Protein AF-A0A8S2AST1-F1 (afdb_monomer)

Structure (mmCIF, N/CA/C/O backbone):
data_AF-A0A8S2AST1-F1
#
_entry.id   AF-A0A8S2AST1-F1
#
loop_
_atom_site.group_PDB
_atom_site.id
_atom_site.type_symbol
_atom_site.label_atom_id
_atom_site.label_alt_id
_atom_site.label_comp_id
_atom_site.label_asym_id
_atom_site.label_entity_id
_atom_site.label_seq_id
_atom_site.pdbx_PDB_ins_code
_atom_site.Cartn_x
_atom_site.Cartn_y
_atom_site.Cartn_z
_atom_site.occupancy
_atom_site.B_iso_or_equiv
_atom_site.auth_seq_id
_atom_site.auth_comp_id
_atom_site.auth_asym_id
_atom_site.auth_atom_id
_atom_site.pdbx_PDB_model_num
ATOM 1 N N . MET A 1 1 ? 39.051 23.964 -14.491 1.00 40.88 1 MET A N 1
ATOM 2 C CA . MET A 1 1 ? 38.554 22.884 -15.369 1.00 40.88 1 MET A CA 1
ATOM 3 C C . MET A 1 1 ? 37.127 22.573 -14.961 1.00 40.88 1 MET A C 1
ATOM 5 O O . MET A 1 1 ? 36.897 22.240 -13.806 1.00 40.88 1 MET A O 1
ATOM 9 N N . ALA A 1 2 ? 36.183 22.835 -15.865 1.00 42.25 2 ALA A N 1
ATOM 10 C CA . ALA A 1 2 ? 34.751 22.688 -15.638 1.00 42.25 2 ALA A CA 1
ATOM 11 C C . ALA A 1 2 ? 34.367 21.208 -15.508 1.00 42.25 2 ALA A C 1
ATOM 13 O O . ALA A 1 2 ? 34.907 20.353 -16.208 1.00 42.25 2 ALA A O 1
ATOM 14 N N . GLY A 1 3 ? 33.465 20.934 -14.569 1.00 46.34 3 GLY A N 1
ATOM 15 C CA . GLY A 1 3 ? 33.044 19.595 -14.199 1.00 46.34 3 GLY A CA 1
ATOM 16 C C . GLY A 1 3 ? 32.168 18.915 -15.245 1.00 46.34 3 GLY A C 1
ATOM 17 O O . GLY A 1 3 ? 31.284 19.525 -15.839 1.00 46.34 3 GLY A O 1
ATOM 18 N N . ALA A 1 4 ? 32.358 17.608 -15.367 1.00 46.97 4 ALA A N 1
ATOM 19 C CA . ALA A 1 4 ? 31.343 16.695 -15.859 1.00 46.97 4 ALA A CA 1
ATOM 20 C C . ALA A 1 4 ? 30.734 16.003 -14.633 1.00 46.97 4 ALA A C 1
ATOM 22 O O . ALA A 1 4 ? 31.175 14.933 -14.218 1.00 46.97 4 ALA A O 1
ATOM 23 N N . ARG A 1 5 ? 29.754 16.652 -13.989 1.00 46.03 5 ARG A N 1
ATOM 24 C CA . ARG A 1 5 ? 28.878 15.939 -13.054 1.00 46.03 5 ARG A CA 1
ATOM 25 C C . ARG A 1 5 ? 28.041 14.976 -13.888 1.00 46.03 5 ARG A C 1
ATOM 27 O O . ARG A 1 5 ? 27.369 15.399 -14.824 1.00 46.03 5 ARG A O 1
ATOM 34 N N . SER A 1 6 ? 28.196 13.699 -13.552 1.00 44.91 6 SER A N 1
ATOM 35 C CA . SER A 1 6 ? 27.492 12.529 -14.066 1.00 44.91 6 SER A CA 1
ATOM 36 C C . SER A 1 6 ? 26.125 12.881 -14.642 1.00 44.91 6 SER A C 1
ATOM 38 O O . SER A 1 6 ? 25.262 13.384 -13.920 1.00 44.91 6 SER A O 1
ATOM 40 N N . LYS A 1 7 ? 25.929 12.613 -15.939 1.00 48.66 7 LYS A N 1
ATOM 41 C CA . LYS A 1 7 ? 24.586 12.576 -16.516 1.00 48.66 7 LYS A CA 1
ATOM 42 C C . LYS A 1 7 ? 23.783 11.605 -15.662 1.00 48.66 7 LYS A C 1
ATOM 44 O O . LYS A 1 7 ? 24.243 10.492 -15.414 1.00 48.66 7 LYS A O 1
ATOM 49 N N . ALA A 1 8 ? 22.668 12.101 -15.141 1.00 46.22 8 ALA A N 1
ATOM 50 C CA . ALA A 1 8 ? 21.718 11.326 -14.378 1.00 46.22 8 ALA A CA 1
ATOM 51 C C . ALA A 1 8 ? 21.470 10.004 -15.103 1.00 46.22 8 ALA A C 1
ATOM 53 O O . ALA A 1 8 ? 21.179 9.991 -16.301 1.00 46.22 8 ALA A O 1
ATOM 54 N N . ASP A 1 9 ? 21.669 8.922 -14.364 1.00 48.53 9 ASP A N 1
ATOM 55 C CA . ASP A 1 9 ? 21.223 7.593 -14.726 1.00 48.53 9 ASP A CA 1
ATOM 56 C C . ASP A 1 9 ? 19.714 7.714 -14.964 1.00 48.53 9 ASP A C 1
ATOM 58 O O . ASP A 1 9 ? 18.943 7.938 -14.030 1.00 48.53 9 ASP A O 1
ATOM 62 N N . VAL A 1 10 ? 19.299 7.730 -16.233 1.00 52.59 10 VAL A N 1
ATOM 63 C CA . VAL A 1 10 ? 17.885 7.663 -16.603 1.00 52.59 10 VAL A CA 1
ATOM 64 C C . VAL A 1 10 ? 17.497 6.223 -16.320 1.00 52.59 10 VAL A C 1
ATOM 66 O O . VAL A 1 10 ? 17.554 5.360 -17.198 1.00 52.59 10 VAL A O 1
ATOM 69 N N . THR A 1 11 ? 17.221 5.945 -15.048 1.00 62.38 11 THR A N 1
ATOM 70 C CA . THR A 1 11 ? 16.814 4.633 -14.577 1.00 62.38 11 THR A CA 1
ATOM 71 C C . THR A 1 11 ? 15.563 4.266 -15.352 1.00 62.38 11 THR A C 1
ATOM 73 O O . THR A 1 11 ? 14.530 4.933 -15.288 1.00 62.38 11 THR A O 1
ATOM 76 N N . SER A 1 12 ? 15.689 3.240 -16.191 1.00 66.69 12 SER A N 1
ATOM 77 C CA . SER A 1 12 ? 14.547 2.724 -16.935 1.00 66.69 12 SER A CA 1
ATOM 78 C C . SER A 1 12 ? 13.420 2.417 -15.944 1.00 66.69 12 SER A C 1
ATOM 80 O O . SER A 1 12 ? 13.720 1.934 -14.846 1.00 66.69 12 SER A O 1
ATOM 82 N N . PRO A 1 13 ? 12.149 2.688 -16.296 1.00 80.81 13 PRO A N 1
ATOM 83 C CA . PRO A 1 13 ? 11.034 2.396 -15.410 1.00 80.81 13 PRO A CA 1
ATOM 84 C C . PRO A 1 13 ? 11.126 0.957 -14.909 1.00 80.81 13 PRO A C 1
ATOM 86 O O . PRO A 1 13 ? 11.426 0.046 -15.690 1.00 80.81 13 PRO A O 1
ATOM 89 N N . LEU A 1 14 ? 10.866 0.757 -13.615 1.00 88.62 14 LEU A N 1
ATOM 90 C CA . LEU A 1 14 ? 10.856 -0.574 -13.011 1.00 88.62 14 LEU A CA 1
ATOM 91 C C . LEU A 1 14 ? 9.956 -1.512 -13.828 1.00 88.62 14 LEU A C 1
ATOM 93 O O . LEU A 1 14 ? 8.993 -1.091 -14.470 1.00 88.62 14 LEU A O 1
ATOM 97 N N . ARG A 1 15 ? 10.223 -2.812 -13.832 1.00 94.25 15 ARG A N 1
ATOM 98 C CA . ARG A 1 15 ? 9.288 -3.781 -14.419 1.00 94.25 15 ARG A CA 1
ATOM 99 C C . ARG A 1 15 ? 8.091 -3.977 -13.494 1.00 94.25 15 ARG A C 1
ATOM 101 O O . ARG A 1 15 ? 8.156 -3.700 -12.299 1.00 94.25 15 ARG A O 1
ATOM 108 N N . TYR A 1 16 ? 6.993 -4.494 -14.042 1.00 94.88 16 TYR A N 1
ATOM 109 C CA . TYR A 1 16 ? 5.792 -4.798 -13.256 1.00 94.88 16 TYR A CA 1
ATOM 110 C C . TYR A 1 16 ? 6.108 -5.678 -12.037 1.00 94.88 16 TYR A C 1
ATOM 112 O O . TYR A 1 16 ? 5.748 -5.311 -10.920 1.00 94.88 16 TYR A O 1
ATOM 120 N N . ASP A 1 17 ? 6.861 -6.763 -12.235 1.00 96.19 17 ASP A N 1
ATOM 121 C CA . ASP A 1 17 ? 7.229 -7.686 -11.154 1.00 96.19 17 ASP A CA 1
ATOM 122 C C . ASP A 1 17 ? 8.111 -7.026 -10.086 1.00 96.19 17 ASP A C 1
ATOM 124 O O . ASP A 1 17 ? 8.012 -7.353 -8.905 1.00 96.19 17 ASP A O 1
ATOM 128 N N . GLU A 1 18 ? 8.963 -6.073 -10.473 1.00 96.06 18 GLU A N 1
ATOM 129 C CA . GLU A 1 18 ? 9.807 -5.335 -9.530 1.00 96.06 18 GLU A CA 1
ATOM 130 C C . GLU A 1 18 ? 8.964 -4.399 -8.668 1.00 96.06 18 GLU A C 1
ATOM 132 O O . GLU A 1 18 ? 9.107 -4.398 -7.445 1.00 96.06 18 GLU A O 1
ATOM 137 N N . ARG A 1 19 ? 8.030 -3.661 -9.284 1.00 96.06 19 ARG A N 1
ATOM 138 C CA . ARG A 1 19 ? 7.082 -2.812 -8.552 1.00 96.06 19 ARG A CA 1
ATOM 139 C C . ARG A 1 19 ? 6.214 -3.629 -7.604 1.00 96.06 19 ARG A C 1
ATOM 141 O O . ARG A 1 19 ? 6.045 -3.239 -6.452 1.00 96.06 19 ARG A O 1
ATOM 148 N N . LEU A 1 20 ? 5.701 -4.770 -8.067 1.00 97.19 20 LEU A N 1
ATOM 149 C CA . LEU A 1 20 ? 4.884 -5.661 -7.247 1.00 97.19 20 LEU A CA 1
ATOM 150 C C . LEU A 1 20 ? 5.668 -6.163 -6.030 1.00 97.19 20 LEU A C 1
ATOM 152 O O . LEU A 1 20 ? 5.183 -6.026 -4.911 1.00 97.19 20 LEU A O 1
ATOM 156 N N . ARG A 1 21 ? 6.906 -6.636 -6.218 1.00 96.69 21 ARG A N 1
ATOM 157 C CA . ARG A 1 21 ? 7.765 -7.082 -5.106 1.00 96.69 21 ARG A CA 1
ATOM 158 C C . ARG A 1 21 ? 8.072 -5.969 -4.109 1.00 96.69 21 ARG A C 1
ATOM 160 O O . ARG A 1 21 ? 8.136 -6.230 -2.912 1.00 96.69 21 ARG A O 1
ATOM 167 N N . ILE A 1 22 ? 8.272 -4.737 -4.578 1.00 96.94 22 ILE A N 1
ATOM 168 C CA . ILE A 1 22 ? 8.490 -3.580 -3.695 1.00 96.94 22 ILE A CA 1
ATOM 169 C C . ILE A 1 22 ? 7.238 -3.310 -2.859 1.00 96.94 22 ILE A C 1
ATOM 171 O O . ILE A 1 22 ? 7.343 -3.165 -1.642 1.00 96.94 22 ILE A O 1
ATOM 175 N N . LEU A 1 23 ? 6.059 -3.295 -3.485 1.00 96.12 23 LEU A N 1
ATOM 176 C CA . LEU A 1 23 ? 4.785 -3.102 -2.791 1.00 96.12 23 LEU A CA 1
ATOM 177 C C . LEU A 1 23 ? 4.502 -4.235 -1.794 1.00 96.12 23 LEU A C 1
ATOM 179 O O . LEU A 1 23 ? 4.078 -3.971 -0.670 1.00 96.12 23 LEU A O 1
ATOM 183 N N . GLU A 1 24 ? 4.771 -5.487 -2.160 1.00 95.88 24 GLU A N 1
ATOM 184 C CA . GLU A 1 24 ? 4.657 -6.639 -1.259 1.00 95.88 24 GLU A CA 1
ATOM 185 C C . GLU A 1 24 ? 5.598 -6.504 -0.063 1.00 95.88 24 GLU A C 1
ATOM 187 O O . GLU A 1 24 ? 5.152 -6.606 1.075 1.00 95.88 24 GLU A O 1
ATOM 192 N N . ALA A 1 25 ? 6.874 -6.186 -0.294 1.00 96.81 25 ALA A N 1
ATOM 193 C CA . ALA A 1 25 ? 7.845 -5.998 0.779 1.00 96.81 25 ALA A CA 1
ATOM 194 C C . ALA A 1 25 ? 7.457 -4.845 1.720 1.00 96.81 25 ALA A C 1
ATOM 196 O O . ALA A 1 25 ? 7.522 -4.990 2.940 1.00 96.81 25 ALA A O 1
ATOM 197 N N . ALA A 1 26 ? 7.004 -3.717 1.167 1.00 94.38 26 ALA A N 1
ATOM 198 C CA . ALA A 1 26 ? 6.579 -2.553 1.942 1.00 94.38 26 ALA A CA 1
ATOM 199 C C . ALA A 1 26 ? 5.298 -2.809 2.759 1.00 94.38 26 ALA A C 1
ATOM 201 O O . ALA A 1 26 ? 5.065 -2.149 3.773 1.00 94.38 26 ALA A O 1
ATOM 202 N N . THR A 1 27 ? 4.470 -3.772 2.344 1.00 94.25 27 THR A N 1
ATOM 203 C CA . THR A 1 27 ? 3.198 -4.110 3.003 1.00 94.25 27 THR A CA 1
ATOM 204 C C . THR A 1 27 ? 3.258 -5.380 3.857 1.00 94.25 27 THR A C 1
ATOM 206 O O . THR A 1 27 ? 2.344 -5.637 4.639 1.00 94.25 27 THR A O 1
ATOM 209 N N . GLU A 1 28 ? 4.355 -6.137 3.794 1.00 93.62 28 GLU A N 1
ATOM 210 C CA . GLU A 1 28 ? 4.522 -7.447 4.433 1.00 93.62 28 GLU A CA 1
ATOM 211 C C . GLU A 1 28 ? 4.277 -7.426 5.948 1.00 93.62 28 GLU A C 1
ATOM 213 O O . GLU A 1 28 ? 3.605 -8.303 6.492 1.00 93.62 28 GLU A O 1
ATOM 218 N N . LYS A 1 29 ? 4.777 -6.398 6.643 1.00 90.06 29 LYS A N 1
ATOM 219 C CA . LYS A 1 29 ? 4.544 -6.245 8.086 1.00 90.06 29 LYS A CA 1
ATOM 220 C C . LYS A 1 29 ? 3.052 -6.076 8.397 1.00 90.06 29 LYS A C 1
ATOM 222 O O . LYS A 1 29 ? 2.530 -6.771 9.260 1.00 90.06 29 LYS A O 1
ATOM 227 N N . MET A 1 30 ? 2.356 -5.219 7.647 1.00 88.81 30 MET A N 1
ATOM 228 C CA . MET A 1 30 ? 0.914 -5.006 7.823 1.00 88.81 30 MET A CA 1
ATOM 229 C C . MET A 1 30 ? 0.109 -6.266 7.508 1.00 88.81 30 MET A C 1
ATOM 231 O O . MET A 1 30 ? -0.886 -6.536 8.173 1.00 88.81 30 MET A O 1
ATOM 235 N N . ARG A 1 31 ? 0.544 -7.052 6.514 1.00 86.94 31 ARG A N 1
ATOM 236 C CA . ARG A 1 31 ? -0.074 -8.343 6.194 1.00 86.94 31 ARG A CA 1
ATOM 237 C C . ARG A 1 31 ? 0.011 -9.296 7.384 1.00 86.94 31 ARG A C 1
ATOM 239 O O . ARG A 1 31 ? -0.999 -9.875 7.767 1.00 86.94 31 ARG A O 1
ATOM 246 N N . LYS A 1 32 ? 1.199 -9.424 7.981 1.00 87.69 32 LYS A N 1
ATOM 247 C CA . LYS A 1 32 ? 1.446 -10.277 9.157 1.00 87.69 32 LYS A CA 1
ATOM 248 C C . LYS A 1 32 ? 0.659 -9.837 10.387 1.00 87.69 32 LYS A C 1
ATOM 250 O O . LYS A 1 32 ? 0.209 -10.679 11.152 1.00 87.69 32 LYS A O 1
ATOM 255 N N . GLU A 1 33 ? 0.480 -8.533 10.557 1.00 89.12 33 GLU A N 1
ATOM 256 C CA . GLU A 1 33 ? -0.276 -7.948 11.669 1.00 89.12 33 GLU A CA 1
ATOM 257 C C . GLU A 1 33 ? -1.797 -7.934 11.428 1.00 89.12 33 GLU A C 1
ATOM 259 O O . GLU A 1 33 ? -2.546 -7.498 12.297 1.00 89.12 33 GLU A O 1
ATOM 264 N N . GLY A 1 34 ? -2.274 -8.398 10.265 1.00 83.38 34 GLY A N 1
ATOM 265 C CA . GLY A 1 34 ? -3.699 -8.376 9.916 1.00 83.38 34 GLY A CA 1
ATOM 266 C C . GLY A 1 34 ? -4.261 -6.969 9.679 1.00 83.38 34 GLY A C 1
ATOM 267 O O . GLY A 1 34 ? -5.470 -6.772 9.728 1.00 83.38 34 GLY A O 1
ATOM 268 N N . ALA A 1 35 ? -3.392 -5.987 9.428 1.00 83.62 35 ALA A N 1
ATOM 269 C CA . ALA A 1 35 ? -3.746 -4.583 9.218 1.00 83.62 35 ALA A CA 1
ATOM 270 C C . ALA A 1 35 ? -3.992 -4.222 7.738 1.00 83.62 35 ALA A C 1
ATOM 272 O O . ALA A 1 35 ? -4.354 -3.085 7.435 1.00 83.62 35 ALA A O 1
ATOM 273 N N . LEU A 1 36 ? -3.779 -5.160 6.808 1.00 84.62 36 LEU A N 1
ATOM 274 C CA . LEU A 1 36 ? -4.153 -4.994 5.401 1.00 84.62 36 LEU A CA 1
ATOM 275 C C . LEU A 1 36 ? -5.598 -5.424 5.161 1.00 84.62 36 LEU A C 1
ATOM 277 O O . LEU A 1 36 ? -6.020 -6.484 5.614 1.00 84.62 36 LEU A O 1
ATOM 281 N N . ASP A 1 37 ? -6.317 -4.637 4.363 1.00 83.38 37 ASP A N 1
ATOM 282 C CA . ASP A 1 37 ? -7.624 -5.028 3.837 1.00 83.38 37 ASP A CA 1
ATOM 283 C C . ASP A 1 37 ? -7.482 -6.281 2.955 1.00 83.38 37 ASP A C 1
ATOM 285 O O . ASP A 1 37 ? -6.615 -6.337 2.076 1.00 83.38 37 ASP A O 1
ATOM 289 N N . SER A 1 38 ? -8.338 -7.281 3.170 1.00 78.25 38 SER A N 1
ATOM 290 C CA . SER A 1 38 ? -8.341 -8.529 2.399 1.00 78.25 38 SER A CA 1
ATOM 291 C C . SER A 1 38 ? -8.671 -8.324 0.917 1.00 78.25 38 SER A C 1
ATOM 293 O O . SER A 1 38 ? -8.328 -9.172 0.095 1.00 78.25 38 SER A O 1
ATOM 295 N N . ASN A 1 39 ? -9.285 -7.194 0.559 1.00 86.00 39 ASN A N 1
ATOM 296 C CA . ASN A 1 39 ? -9.606 -6.818 -0.817 1.00 86.00 39 ASN A CA 1
ATOM 297 C C . ASN A 1 39 ? -8.490 -6.011 -1.500 1.00 86.00 39 ASN A C 1
ATOM 299 O O . ASN A 1 39 ? -8.620 -5.651 -2.675 1.00 86.00 39 ASN A O 1
ATOM 303 N N . LEU A 1 40 ? -7.397 -5.689 -0.797 1.00 85.94 40 LEU A N 1
ATOM 304 C CA . LEU A 1 40 ? -6.299 -4.920 -1.373 1.00 85.94 40 LEU A CA 1
ATOM 305 C C . LEU A 1 40 ? -5.563 -5.736 -2.444 1.00 85.94 40 LEU A C 1
ATOM 307 O O . LEU A 1 40 ? -4.872 -6.710 -2.149 1.00 85.94 40 LEU A O 1
ATOM 311 N N . ASN A 1 41 ? -5.634 -5.277 -3.693 1.00 91.62 41 ASN A N 1
ATOM 312 C CA . ASN A 1 41 ? -4.912 -5.880 -4.808 1.00 91.62 41 ASN A CA 1
ATOM 313 C C . ASN A 1 41 ? -3.661 -5.061 -5.173 1.00 91.62 41 ASN A C 1
ATOM 315 O O . ASN A 1 41 ? -3.738 -4.056 -5.884 1.00 91.62 41 ASN A O 1
ATOM 319 N N . LEU A 1 42 ? -2.493 -5.523 -4.716 1.00 92.50 42 LEU A N 1
ATOM 320 C CA . LEU A 1 42 ? -1.204 -4.880 -5.000 1.00 92.50 42 LEU A CA 1
ATOM 321 C C . LEU A 1 42 ? -0.819 -4.929 -6.488 1.00 92.50 42 LEU A C 1
ATOM 323 O O . LEU A 1 42 ? -0.124 -4.032 -6.958 1.00 92.50 42 LEU A O 1
ATOM 327 N N . GLY A 1 43 ? -1.306 -5.915 -7.247 1.00 92.12 43 GLY A N 1
ATOM 328 C CA . GLY A 1 43 ? -1.078 -6.005 -8.693 1.00 92.12 43 GLY A CA 1
ATOM 329 C C . GLY A 1 43 ? -1.741 -4.860 -9.458 1.00 92.12 43 GLY A C 1
ATOM 330 O O . GLY A 1 43 ? -1.132 -4.255 -10.341 1.00 92.12 43 GLY A O 1
ATOM 331 N N . VAL A 1 44 ? -2.955 -4.468 -9.055 1.00 93.06 44 VAL A N 1
ATOM 332 C CA . VAL A 1 44 ? -3.624 -3.287 -9.627 1.00 93.06 44 VAL A CA 1
ATOM 333 C C . VAL A 1 44 ? 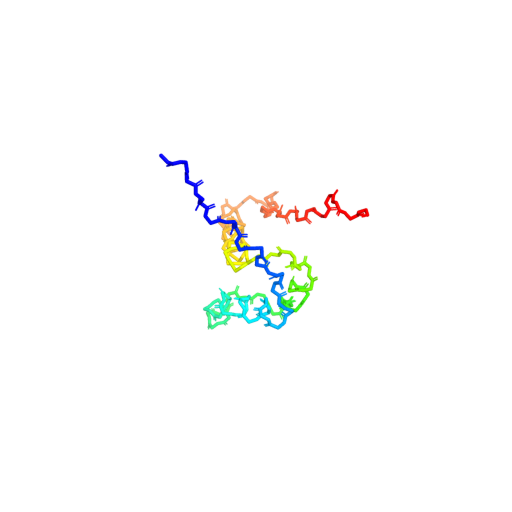-2.823 -2.018 -9.332 1.00 93.06 44 VAL A C 1
ATOM 335 O O . VAL A 1 44 ? -2.658 -1.186 -10.224 1.00 93.06 44 VAL A O 1
ATOM 338 N N . ILE A 1 45 ? -2.259 -1.883 -8.130 1.00 93.19 45 ILE A N 1
ATOM 339 C CA . ILE A 1 45 ? -1.401 -0.739 -7.782 1.00 93.19 45 ILE A CA 1
ATOM 340 C C . ILE A 1 45 ? -0.133 -0.743 -8.646 1.00 93.19 45 ILE A C 1
ATOM 342 O O . ILE A 1 45 ? 0.136 0.252 -9.314 1.00 93.19 45 ILE A O 1
ATOM 346 N N . ALA A 1 46 ? 0.566 -1.879 -8.748 1.00 93.56 46 ALA A N 1
ATOM 347 C CA . ALA A 1 46 ? 1.763 -2.030 -9.581 1.00 93.56 46 ALA A C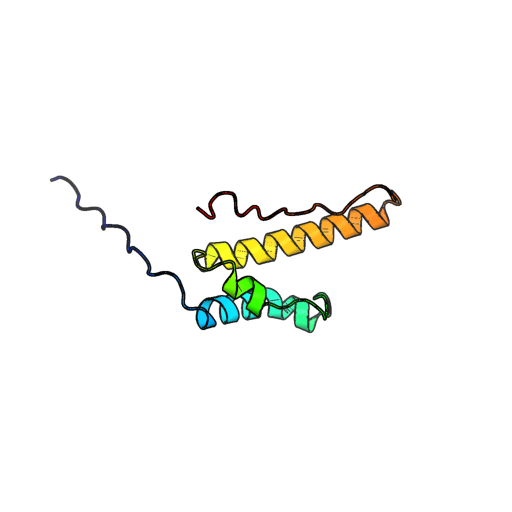A 1
ATOM 348 C C . ALA A 1 46 ? 1.516 -1.719 -11.071 1.00 93.56 46 ALA A C 1
ATOM 350 O O . ALA A 1 46 ? 2.420 -1.231 -11.756 1.00 93.56 46 ALA A O 1
ATOM 351 N N . SER A 1 47 ? 0.303 -1.985 -11.576 1.00 92.75 47 SER A N 1
ATOM 352 C CA . SER A 1 47 ? -0.103 -1.640 -12.946 1.00 92.75 47 SER A CA 1
ATOM 353 C C . SER A 1 47 ? -0.350 -0.142 -13.158 1.00 92.75 47 SER A C 1
ATOM 355 O O . SER A 1 47 ? -0.213 0.343 -14.276 1.00 92.75 47 SER A O 1
ATOM 357 N N . ARG A 1 48 ? -0.685 0.605 -12.097 1.00 93.00 48 ARG A N 1
ATOM 358 C CA . ARG A 1 48 ? -0.992 2.046 -12.147 1.00 93.00 48 ARG A CA 1
ATOM 359 C C . ARG A 1 48 ? 0.209 2.937 -11.840 1.00 93.00 48 ARG A C 1
ATOM 361 O O . ARG A 1 48 ? 0.213 4.100 -12.222 1.00 93.00 48 ARG A O 1
ATOM 368 N N . THR A 1 49 ? 1.234 2.405 -11.187 1.00 92.56 49 THR A N 1
ATOM 369 C CA . THR A 1 49 ? 2.436 3.143 -10.774 1.00 92.56 49 THR A CA 1
ATOM 370 C C . THR A 1 49 ? 3.613 2.888 -11.722 1.00 92.56 49 THR A C 1
ATOM 372 O O . THR A 1 49 ? 4.733 2.655 -11.277 1.00 92.56 49 THR A O 1
ATOM 375 N N . VAL A 1 50 ? 3.374 2.863 -13.041 1.00 91.38 50 VAL A N 1
ATOM 376 C CA . VAL A 1 50 ? 4.382 2.441 -14.040 1.00 91.38 50 VAL A CA 1
ATOM 377 C C . VAL A 1 50 ? 5.652 3.289 -13.983 1.00 91.38 50 VAL A C 1
ATOM 379 O O . VAL A 1 50 ? 6.752 2.751 -14.078 1.00 91.38 50 VAL A O 1
ATOM 382 N N . ASN A 1 51 ? 5.488 4.589 -13.759 1.00 90.88 51 ASN A N 1
ATOM 383 C CA . ASN A 1 51 ? 6.585 5.552 -13.726 1.00 90.88 51 ASN A CA 1
ATOM 384 C C . ASN A 1 51 ? 7.195 5.727 -12.332 1.00 90.88 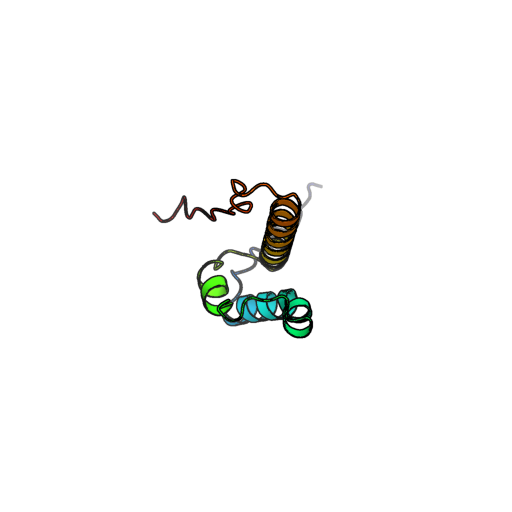51 ASN A C 1
ATOM 386 O O . ASN A 1 51 ? 8.064 6.574 -12.185 1.00 90.88 51 ASN A O 1
ATOM 390 N N . TYR A 1 52 ? 6.721 4.980 -11.329 1.00 91.69 52 TYR A N 1
ATOM 391 C CA . TYR A 1 52 ? 7.197 5.159 -9.964 1.00 91.69 52 TYR A CA 1
ATOM 392 C C . TYR A 1 52 ? 8.498 4.392 -9.771 1.00 91.69 52 TYR A C 1
ATOM 394 O O . TYR A 1 52 ? 8.596 3.211 -10.135 1.00 91.69 52 TYR A O 1
ATOM 402 N N . ASP A 1 53 ? 9.468 5.051 -9.156 1.00 93.12 53 ASP A N 1
ATOM 403 C CA . ASP A 1 53 ? 10.678 4.411 -8.670 1.00 93.12 53 ASP A CA 1
ATOM 404 C C . ASP A 1 53 ? 10.467 3.752 -7.291 1.00 93.12 53 ASP A C 1
ATOM 406 O O . ASP A 1 53 ? 9.371 3.731 -6.720 1.00 93.12 53 ASP A O 1
ATOM 410 N N . ARG A 1 54 ? 11.519 3.129 -6.750 1.00 93.19 54 ARG A N 1
ATOM 411 C CA . ARG A 1 54 ? 11.437 2.440 -5.454 1.00 93.19 54 ARG A CA 1
ATOM 412 C C . ARG A 1 54 ? 11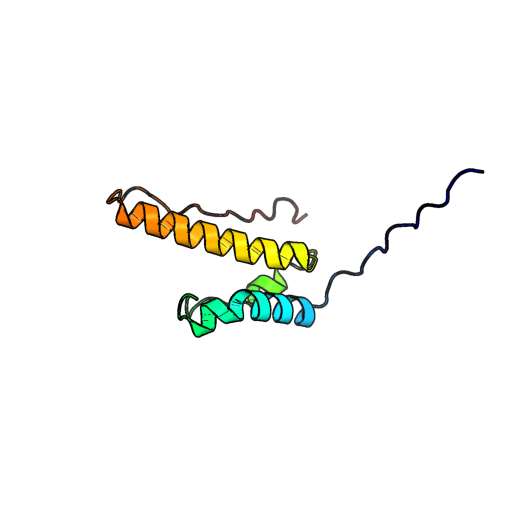.059 3.398 -4.306 1.00 93.19 54 ARG A C 1
ATOM 414 O O . ARG A 1 54 ? 10.108 3.065 -3.595 1.00 93.19 54 ARG A O 1
ATOM 421 N N . PRO A 1 55 ? 11.755 4.534 -4.090 1.00 93.81 55 PRO A N 1
ATOM 422 C CA . PRO A 1 55 ? 11.361 5.513 -3.077 1.00 93.81 55 PRO A CA 1
ATOM 423 C C . PRO A 1 55 ? 9.903 5.972 -3.185 1.00 93.81 55 PRO A C 1
ATOM 425 O O . PRO A 1 55 ? 9.220 6.057 -2.163 1.00 93.81 55 PRO A O 1
ATOM 428 N N . GLU A 1 56 ? 9.405 6.224 -4.396 1.00 94.50 56 GLU A N 1
ATOM 429 C CA . GLU A 1 56 ? 8.022 6.655 -4.628 1.00 94.50 56 GLU A CA 1
ATOM 430 C C . GLU A 1 56 ? 7.004 5.571 -4.250 1.00 94.50 56 GLU A C 1
ATOM 432 O O . GLU A 1 56 ? 5.991 5.867 -3.611 1.00 94.50 56 GLU A O 1
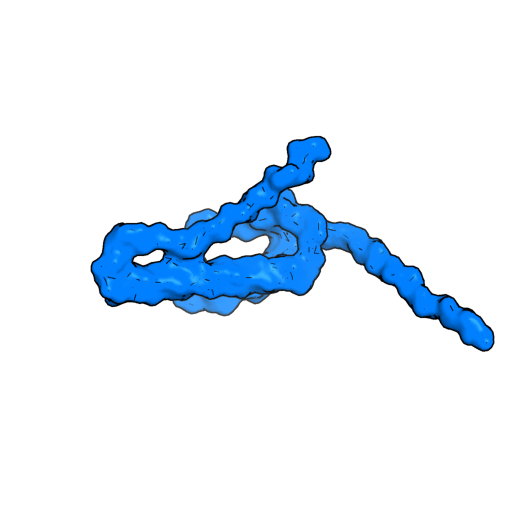ATOM 437 N N . LEU A 1 57 ? 7.278 4.303 -4.574 1.00 95.06 57 LEU A N 1
ATOM 438 C CA . LEU A 1 57 ? 6.429 3.174 -4.170 1.00 95.06 57 LEU A CA 1
ATOM 439 C C . LEU A 1 57 ? 6.410 2.973 -2.651 1.00 95.06 57 LEU A C 1
ATOM 441 O O . LEU A 1 57 ? 5.354 2.721 -2.069 1.00 95.06 57 LEU A O 1
ATOM 445 N N . GLU A 1 58 ? 7.561 3.095 -1.990 1.00 94.06 58 GLU A N 1
ATOM 446 C CA . GLU A 1 58 ? 7.643 2.994 -0.531 1.00 94.06 58 GLU A CA 1
ATOM 447 C C . GLU A 1 58 ? 6.921 4.163 0.155 1.00 94.06 58 GLU A C 1
ATOM 449 O O . GLU A 1 58 ? 6.197 3.962 1.136 1.00 94.06 58 GLU A O 1
ATOM 454 N N . LEU A 1 59 ? 7.065 5.380 -0.379 1.00 93.56 59 LEU A N 1
ATOM 455 C CA . LEU A 1 59 ? 6.356 6.562 0.102 1.00 93.56 59 LEU A CA 1
ATOM 456 C C . LEU A 1 59 ? 4.841 6.417 -0.071 1.00 93.56 59 LEU A C 1
ATOM 458 O O . LEU A 1 59 ? 4.100 6.724 0.862 1.00 93.56 59 LEU A O 1
ATOM 462 N N . LEU A 1 60 ? 4.378 5.900 -1.212 1.00 93.94 60 LEU A N 1
ATOM 463 C CA . LEU A 1 60 ? 2.960 5.639 -1.469 1.00 93.94 60 LEU A CA 1
ATOM 464 C C . LEU A 1 60 ? 2.344 4.757 -0.373 1.00 93.94 60 LEU A C 1
ATOM 466 O O . LEU A 1 60 ? 1.280 5.080 0.159 1.00 93.94 60 LEU A O 1
ATOM 470 N N . VAL A 1 61 ? 3.029 3.674 0.004 1.00 93.44 61 VAL A N 1
ATOM 471 C CA . VAL A 1 61 ? 2.567 2.773 1.072 1.00 93.44 61 VAL A CA 1
ATOM 472 C C . VAL A 1 61 ? 2.531 3.489 2.426 1.00 93.44 61 VAL A C 1
ATOM 474 O O . VAL A 1 61 ? 1.544 3.364 3.153 1.00 93.44 61 VAL A O 1
ATOM 477 N N . ARG A 1 62 ? 3.553 4.289 2.757 1.00 91.38 62 ARG A N 1
ATOM 478 C CA . ARG A 1 62 ? 3.587 5.074 4.008 1.00 91.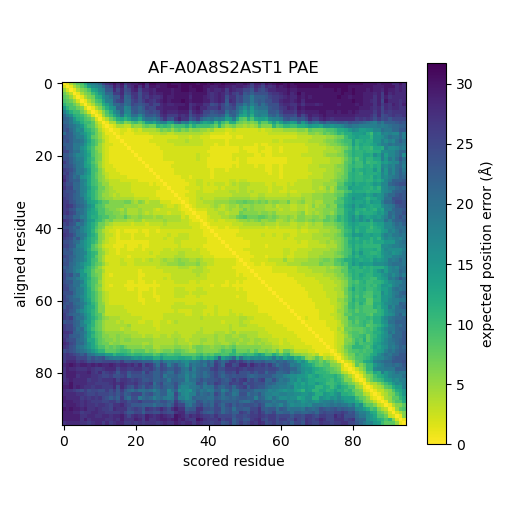38 62 ARG A CA 1
ATOM 479 C C . ARG A 1 62 ? 2.466 6.111 4.085 1.00 91.38 62 ARG A C 1
ATOM 481 O O . ARG A 1 62 ? 1.868 6.287 5.144 1.00 91.38 62 ARG A O 1
ATOM 488 N N . LEU A 1 63 ? 2.156 6.783 2.978 1.00 90.75 63 LEU A N 1
ATOM 489 C CA . LEU A 1 63 ? 1.050 7.742 2.913 1.00 90.75 63 LEU A CA 1
ATOM 490 C C . LEU A 1 63 ? -0.302 7.044 3.094 1.00 90.75 63 LEU A C 1
ATOM 492 O O . LEU A 1 63 ? -1.138 7.513 3.866 1.00 90.75 63 LEU A O 1
ATOM 496 N N . ALA A 1 64 ? -0.499 5.887 2.457 1.00 89.69 64 ALA A N 1
ATOM 497 C CA . ALA A 1 64 ? -1.707 5.087 2.644 1.00 89.69 64 ALA A CA 1
ATOM 498 C C . ALA A 1 64 ? -1.888 4.650 4.112 1.00 89.69 64 ALA A C 1
ATOM 500 O O . ALA A 1 64 ? -2.986 4.772 4.657 1.00 89.69 64 ALA A O 1
ATOM 501 N N . GLN A 1 65 ? -0.808 4.219 4.776 1.00 88.19 65 GLN A N 1
ATOM 502 C CA . GLN A 1 65 ? -0.803 3.902 6.211 1.00 88.19 65 GLN A CA 1
ATOM 503 C C . GLN A 1 65 ? -1.192 5.107 7.073 1.00 88.19 65 GLN A C 1
ATOM 505 O O . GLN A 1 65 ? -2.073 4.999 7.926 1.00 88.19 65 GLN A O 1
ATOM 510 N N . GLY A 1 66 ? -0.554 6.259 6.843 1.00 86.81 66 GLY A N 1
ATOM 511 C CA . GLY A 1 66 ? -0.841 7.491 7.579 1.00 86.81 66 GLY A CA 1
ATOM 512 C C . GLY A 1 66 ? -2.303 7.914 7.449 1.00 86.81 66 GLY A C 1
ATOM 513 O O . GLY A 1 66 ? -2.936 8.291 8.436 1.00 86.81 66 GLY A O 1
ATOM 514 N N . ASN A 1 67 ? -2.878 7.762 6.257 1.00 86.81 67 ASN A N 1
ATOM 515 C CA . ASN A 1 67 ? -4.283 8.065 6.011 1.00 86.81 67 ASN A CA 1
ATOM 516 C C . ASN A 1 67 ? -5.239 7.084 6.684 1.00 86.81 67 ASN A C 1
ATOM 518 O O . ASN A 1 67 ? -6.255 7.514 7.238 1.00 86.81 67 ASN A O 1
ATOM 522 N N . ALA A 1 68 ? -4.930 5.786 6.667 1.00 83.94 68 ALA A N 1
ATOM 523 C CA . ALA A 1 68 ? -5.714 4.784 7.382 1.00 83.94 68 ALA A CA 1
ATOM 524 C C . ALA A 1 68 ? -5.727 5.075 8.892 1.00 83.94 68 ALA A C 1
ATOM 526 O O . ALA A 1 68 ? -6.798 5.126 9.502 1.00 83.94 68 ALA A O 1
ATOM 527 N N . LEU A 1 69 ? -4.559 5.381 9.470 1.00 84.88 69 LEU A N 1
ATOM 528 C CA . LEU A 1 69 ? -4.426 5.764 10.875 1.00 84.88 69 LEU A CA 1
ATOM 529 C C . LEU A 1 69 ? -5.200 7.049 11.193 1.00 84.88 69 LEU A C 1
ATOM 531 O O . LEU A 1 69 ? -5.970 7.082 12.150 1.00 84.88 69 LEU A O 1
ATOM 535 N N . SER A 1 70 ? -5.037 8.096 10.380 1.00 82.81 70 SER A N 1
ATOM 536 C CA . SER A 1 70 ? -5.763 9.362 10.542 1.00 82.81 70 SER A CA 1
ATOM 537 C C . SER A 1 70 ? -7.278 9.136 10.530 1.00 82.81 70 SER A C 1
ATOM 539 O O . SER A 1 70 ? -7.986 9.601 11.421 1.00 82.81 70 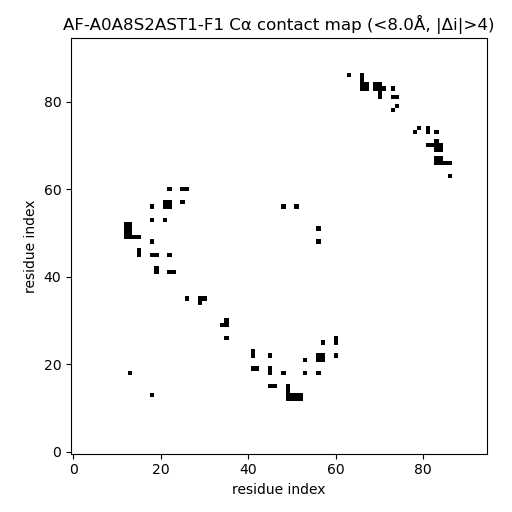SER A O 1
ATOM 541 N N . THR A 1 71 ? -7.766 8.328 9.588 1.00 80.56 71 THR A N 1
ATOM 542 C CA . THR A 1 71 ? -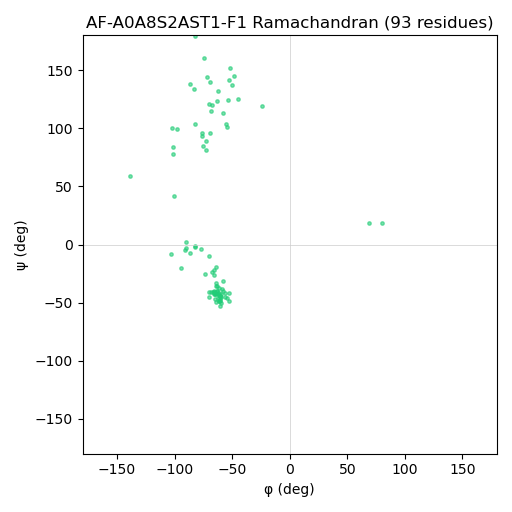9.183 7.951 9.494 1.00 80.56 71 THR A CA 1
ATOM 543 C C . THR A 1 71 ? -9.662 7.227 10.750 1.00 80.56 71 THR A C 1
ATOM 545 O O . THR A 1 71 ? -10.737 7.530 11.265 1.00 80.56 71 THR A O 1
ATOM 548 N N . GLN A 1 72 ? -8.874 6.283 11.267 1.00 77.44 72 GLN A N 1
ATOM 549 C CA . GLN A 1 72 ? -9.214 5.548 12.483 1.00 77.44 72 GLN A CA 1
ATOM 550 C C . GLN A 1 72 ? -9.250 6.461 13.716 1.00 77.44 72 GLN A C 1
ATOM 552 O O . GLN A 1 72 ? -10.186 6.377 14.509 1.00 77.44 72 GLN A O 1
ATOM 557 N N . LEU A 1 73 ? -8.280 7.369 13.859 1.00 80.44 73 LEU A N 1
ATOM 558 C CA . LEU A 1 73 ? -8.246 8.346 14.952 1.00 80.44 73 LEU A CA 1
ATOM 559 C C . LEU A 1 73 ? -9.465 9.273 14.927 1.00 80.44 73 LEU A C 1
ATOM 561 O O . LEU A 1 73 ? -10.056 9.541 15.971 1.00 80.44 73 LEU A O 1
ATOM 565 N N . LEU A 1 74 ? -9.865 9.731 13.740 1.00 77.62 74 LEU A N 1
ATOM 566 C CA . LEU A 1 74 ? -11.026 10.604 13.574 1.00 77.62 74 LEU A CA 1
ATOM 567 C C . LEU A 1 74 ? -12.340 9.870 13.881 1.00 77.62 74 LEU A C 1
ATOM 569 O O . LEU A 1 74 ? -13.182 10.411 14.596 1.00 77.62 74 LEU A O 1
ATOM 573 N N . ARG A 1 75 ? -12.476 8.606 13.453 1.00 72.44 75 ARG A N 1
ATOM 574 C CA . ARG A 1 75 ? -13.614 7.746 13.832 1.00 72.44 75 ARG A CA 1
ATOM 575 C C . ARG A 1 75 ? -13.706 7.549 15.345 1.00 72.44 75 ARG A C 1
ATOM 577 O O . ARG A 1 75 ? -14.784 7.692 15.914 1.00 72.44 75 ARG A O 1
ATOM 584 N N . ASN A 1 76 ? -12.580 7.280 16.006 1.00 70.62 76 ASN A N 1
ATOM 585 C CA . ASN A 1 76 ? -12.534 7.088 17.459 1.00 70.62 76 ASN A CA 1
ATOM 586 C C . ASN A 1 76 ? -12.873 8.366 18.245 1.00 70.62 76 ASN A C 1
ATOM 588 O O . ASN A 1 76 ? -13.288 8.280 19.398 1.00 70.62 76 ASN A O 1
ATOM 592 N N . ARG A 1 77 ? -12.721 9.548 17.634 1.00 65.94 77 ARG A N 1
ATOM 593 C CA . ARG A 1 77 ? -13.076 10.840 18.240 1.00 65.94 77 ARG A CA 1
ATOM 594 C C . ARG A 1 77 ? -14.585 11.127 18.225 1.00 65.94 77 ARG A C 1
ATOM 596 O O . ARG A 1 77 ? -15.002 12.134 18.787 1.00 65.94 77 ARG A O 1
ATOM 603 N N . GLY A 1 78 ? -15.395 10.253 17.620 1.00 62.38 78 GLY A N 1
ATOM 604 C CA . GLY A 1 78 ? -16.855 10.358 17.631 1.00 62.38 78 GLY A CA 1
ATOM 605 C C . GLY A 1 78 ? -17.432 11.354 16.625 1.00 62.38 78 GLY A C 1
ATOM 606 O O . GLY A 1 78 ? -18.578 11.757 16.790 1.00 62.38 78 GLY A O 1
ATOM 607 N N . ASP A 1 79 ? -16.674 11.746 15.595 1.00 55.97 79 ASP A N 1
ATOM 608 C CA . ASP A 1 79 ? -17.176 12.611 14.524 1.00 55.97 79 ASP A CA 1
ATOM 609 C C . ASP A 1 79 ? -17.600 11.773 13.296 1.00 55.97 79 ASP A C 1
ATOM 611 O O . ASP A 1 79 ? -16.745 11.375 12.490 1.00 55.97 79 ASP A O 1
ATOM 615 N N . PRO A 1 80 ? -18.909 11.490 13.125 1.00 53.19 80 PRO A N 1
ATOM 616 C CA . PRO A 1 80 ? -19.434 10.678 12.028 1.00 53.19 80 PRO A CA 1
ATOM 617 C C . PRO A 1 80 ? -19.345 11.369 10.660 1.00 53.19 80 PRO A C 1
ATOM 619 O O . PRO A 1 80 ? -19.585 10.720 9.643 1.00 53.19 80 PRO A O 1
ATOM 622 N N . THR A 1 81 ? -19.003 12.662 10.606 1.00 56.97 81 THR A N 1
ATOM 623 C CA . THR A 1 81 ? -18.839 13.397 9.342 1.00 56.97 81 THR A CA 1
ATOM 624 C C . THR A 1 81 ? -17.441 13.259 8.751 1.00 56.97 81 THR A C 1
ATOM 626 O O . THR A 1 81 ? -17.206 13.652 7.606 1.00 56.97 81 THR A O 1
ATOM 629 N N . THR A 1 82 ? -16.514 12.641 9.489 1.00 54.28 82 THR A N 1
ATOM 630 C CA . THR A 1 82 ? -15.137 12.514 9.032 1.00 54.28 82 THR A CA 1
ATOM 631 C C . THR A 1 82 ? -15.009 11.437 7.964 1.00 54.28 82 THR A C 1
ATOM 633 O O . THR A 1 82 ? -14.802 10.251 8.241 1.00 54.28 82 THR A O 1
ATOM 636 N N . GLN A 1 83 ? -15.098 11.853 6.704 1.00 51.91 83 GLN A N 1
ATOM 637 C CA . GLN A 1 83 ? -14.558 11.056 5.614 1.00 51.91 83 GLN A CA 1
ATOM 638 C C . GLN A 1 83 ? -13.048 10.968 5.834 1.00 51.91 83 GLN A C 1
ATOM 640 O O . GLN A 1 83 ? -12.372 11.987 5.971 1.00 51.91 83 GLN A O 1
ATOM 645 N N . GLY A 1 84 ? -12.529 9.742 5.924 1.00 53.56 84 GLY A N 1
ATOM 646 C CA . GLY A 1 84 ? -11.093 9.509 5.983 1.00 53.56 84 GLY A CA 1
ATOM 647 C C . GLY A 1 84 ? -10.374 10.297 4.896 1.00 53.56 84 GLY A C 1
ATOM 648 O O . GLY A 1 84 ? -10.929 10.487 3.813 1.00 53.56 84 GLY A O 1
ATOM 649 N N . LEU A 1 85 ? -9.165 10.774 5.192 1.00 49.53 85 LEU A N 1
ATOM 650 C CA . LEU A 1 85 ? -8.369 11.589 4.278 1.00 49.53 85 LEU A CA 1
ATOM 651 C C . LEU A 1 85 ? -8.222 10.825 2.948 1.00 49.53 85 LEU A C 1
ATOM 653 O O . LEU A 1 85 ? -7.481 9.845 2.841 1.00 49.53 85 LEU A O 1
ATOM 657 N N . LYS A 1 86 ? -9.020 11.205 1.947 1.00 46.38 86 LYS A N 1
ATOM 658 C CA . LYS A 1 86 ? -9.098 10.502 0.669 1.00 46.38 86 LYS A CA 1
ATOM 659 C C . LYS A 1 86 ? -7.943 10.992 -0.190 1.00 46.38 86 LYS A C 1
ATOM 661 O O . LYS A 1 86 ? -7.992 12.098 -0.723 1.00 46.38 86 LYS A O 1
ATOM 666 N N . LEU A 1 87 ? -6.896 10.177 -0.321 1.00 43.12 87 LEU A N 1
ATOM 667 C CA . LEU A 1 87 ? -5.869 10.406 -1.338 1.00 43.12 87 LEU A CA 1
ATOM 668 C C . LEU A 1 87 ? -6.503 10.142 -2.698 1.00 43.12 87 LEU A C 1
ATOM 670 O O . LEU A 1 87 ? -6.621 9.003 -3.149 1.00 43.12 87 LEU A O 1
ATOM 674 N N . THR A 1 88 ? -6.953 11.212 -3.339 1.00 44.94 88 THR A N 1
ATOM 675 C CA . THR A 1 88 ? -7.330 11.170 -4.745 1.00 44.94 88 THR A CA 1
ATOM 676 C C . THR A 1 88 ? -6.030 11.161 -5.540 1.00 44.94 88 THR A C 1
ATOM 678 O O . THR A 1 88 ?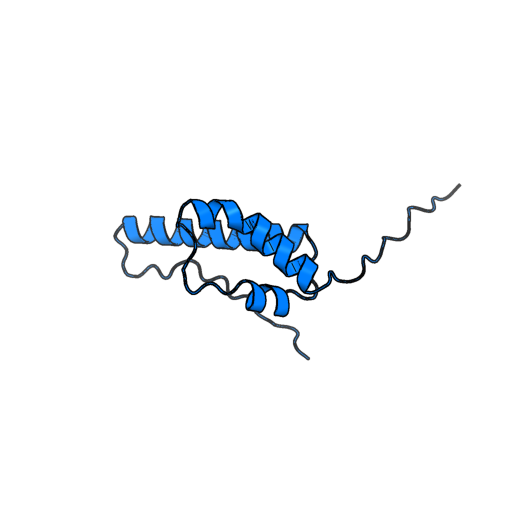 -5.428 12.207 -5.753 1.00 44.94 88 THR A O 1
ATOM 681 N N . ILE A 1 89 ? -5.555 9.978 -5.935 1.00 46.16 89 ILE A N 1
ATOM 682 C CA . ILE A 1 89 ? -4.478 9.871 -6.926 1.00 46.16 89 ILE A CA 1
ATOM 683 C C . ILE A 1 89 ? -5.111 10.228 -8.274 1.00 46.16 89 ILE A C 1
ATOM 685 O O . ILE A 1 89 ? -5.689 9.375 -8.948 1.00 46.16 89 ILE A O 1
ATOM 689 N N . GLY A 1 90 ? -5.098 11.514 -8.620 1.00 37.91 90 GLY A N 1
ATOM 690 C CA . GLY A 1 90 ? -5.531 11.982 -9.930 1.00 37.91 90 GLY A CA 1
ATOM 691 C C . GLY A 1 90 ? -4.528 11.546 -10.998 1.00 37.91 90 GLY A C 1
ATOM 692 O O . GLY A 1 90 ? -3.363 11.927 -10.925 1.00 37.91 90 GLY A O 1
ATOM 693 N N . CYS A 1 91 ? -4.963 10.779 -12.010 1.00 44.19 91 CYS A N 1
ATOM 694 C CA . CYS A 1 91 ? -4.286 10.834 -13.310 1.00 44.19 91 CYS A CA 1
ATOM 695 C C . CYS A 1 91 ? -4.718 12.145 -13.971 1.00 44.19 91 CYS A C 1
ATOM 697 O O . CYS A 1 91 ? -5.693 12.167 -14.716 1.00 44.19 91 CYS A O 1
ATOM 699 N N . GLU A 1 92 ? -4.046 13.252 -13.662 1.00 46.62 92 GLU A N 1
ATOM 700 C CA . GLU A 1 92 ? -4.315 14.529 -14.341 1.00 46.62 92 GLU A CA 1
ATOM 701 C C . GLU A 1 92 ? -3.589 14.642 -15.694 1.00 46.62 92 GLU A C 1
ATOM 703 O O . GLU A 1 92 ? -3.792 15.599 -16.437 1.00 46.62 92 GLU A O 1
ATOM 708 N N . THR A 1 93 ? -2.807 13.633 -16.085 1.00 45.12 93 THR A N 1
ATOM 709 C CA . THR A 1 93 ? -2.088 13.593 -17.368 1.00 45.12 93 THR A CA 1
ATOM 710 C C . THR A 1 93 ? -2.144 12.208 -18.012 1.00 45.12 93 THR A C 1
ATOM 712 O O . THR A 1 93 ? -1.134 11.577 -18.298 1.00 45.12 93 THR A O 1
ATOM 715 N N . CYS A 1 94 ? -3.358 11.734 -18.275 1.00 41.31 94 CYS A N 1
ATOM 716 C CA . CYS A 1 94 ? -3.601 10.674 -19.248 1.00 41.31 94 CYS A CA 1
ATOM 717 C C . CYS A 1 94 ? -4.122 11.356 -20.531 1.00 41.31 94 CYS A C 1
ATOM 719 O O . CYS A 1 94 ? -5.331 11.427 -20.750 1.00 41.31 94 CYS A O 1
ATOM 721 N N . LYS A 1 95 ? -3.217 11.949 -21.318 1.00 36.28 95 LYS A N 1
ATOM 722 C CA . LYS A 1 95 ? -3.469 12.373 -22.703 1.00 36.28 95 LYS A CA 1
ATOM 723 C C . LYS A 1 95 ? -2.539 11.606 -23.624 1.00 36.28 95 LYS A C 1
ATOM 725 O O . LYS A 1 95 ? -1.355 11.477 -23.245 1.00 36.28 95 LYS A O 1
#

Radius of gyration: 17.61 Å; Cα contacts (8 Å, |Δi|>4): 57; chains: 1; bounding box: 58×33×41 Å

Solvent-accessible surface area (backbone atoms only — not comparable to full-atom values): 6025 Å² total; per-residue (Å²): 134,88,82,84,76,75,78,75,78,78,72,70,65,56,51,58,70,56,43,32,51,50,51,48,63,72,39,44,67,40,54,76,70,65,72,52,66,91,82,66,58,60,64,63,51,28,69,71,46,51,85,43,53,70,70,55,50,51,48,51,54,52,52,53,51,54,31,52,49,51,28,51,56,43,53,73,71,69,45,91,81,64,71,48,68,74,82,75,83,71,79,87,78,85,124

Foldseek 3Di:
DDDDDDDPPPPQFDDLVRLLVLLCVLCVVCVVVVNDDPPDDSSVVSVVCRRDDSVRSSVVSVVVVVQVVQQVVVVVVVDPPDDGPDPPPDPPDPD

Mean predicted aligned error: 11.48 Å

Nearest PDB structures (foldseek):
  3j95-assembly1_D  TM=8.188E-01  e=1.293E-02  Cricetulus griseus
  6mdo-assembly1_A  TM=9.261E-01  e=4.118E-02  Cricetulus griseus
  3j95-assembly1_E  TM=8.812E-01  e=3.430E-02  Cricetulus griseus
  6mdo-assembly1_D  TM=6.904E-01  e=8.559E-02  Cricetulus griseus
  3j98-assembly1_B  TM=8.063E-01  e=3.080E-01  Cricetulus griseus

Secondary structure (DSSP, 8-state):
-----------PPPPHHHHHHHHHHHHHHHHHTT-S-TT--HHHHHHH-TT--HHHHHHHHHHHHHHHHHHHHHHHTT-TT--------------

pLDDT: mean 76.44, std 20.02, range [36.28, 97.19]

Organism: Arabidopsis arenosa (NCBI:txid38785)

Sequence (95 aa):
MAGARSKADVTSPLRYDERLRILEAATEKMRKEGALDSNLNLGVIASRTVNYDRPELELLVRLAQGNALSTQLLRNRGDPTTQGLKLTIGCETCK